Protein AF-A0A7K6ZAA9-F1 (afdb_monomer_lite)

Foldseek 3Di:
DDFDDDPPDPDTDDDDPVVCCPPPVVVVVVVCVVVDDDDDDPDPPPPPDDD

InterPro domains:
  IPR000953 Chromo/chromo shadow domain [PS50013] (1-43)
  IPR008251 Chromo shadow domain [PF01393] (1-40)
  IPR008251 Chromo shadow domain [SM00300] (1-41)
  IPR016197 Chromo-like domain superfamily [SSF54160] (1-41)
  IPR051219 Heterochromatin-associated chromo domain-containing protein [PTHR22812] (1-49)

Sequence (51 aa):
MFLMKWKNSDEADLVPAKEANIKCPQVVISFYEERLTWHSYPSEDDDKKED

Structure (mmCIF, N/CA/C/O backbone):
data_AF-A0A7K6ZAA9-F1
#
_entry.id   AF-A0A7K6ZAA9-F1
#
loop_
_atom_site.group_PDB
_atom_site.id
_atom_site.type_symbol
_atom_site.label_atom_id
_atom_site.label_alt_id
_atom_site.label_comp_id
_atom_site.label_asym_id
_atom_site.label_entity_id
_atom_site.label_seq_id
_atom_site.pdbx_PDB_ins_code
_atom_site.Cartn_x
_atom_site.Cartn_y
_atom_site.Cartn_z
_atom_site.occupancy
_atom_site.B_iso_or_equiv
_atom_site.auth_seq_id
_atom_site.auth_comp_id
_atom_site.auth_asym_id
_atom_site.auth_atom_id
_atom_site.pdbx_PDB_model_num
ATOM 1 N N . MET A 1 1 ? 2.327 6.709 -2.447 1.00 95.19 1 MET A N 1
ATOM 2 C CA . MET A 1 1 ? 1.255 6.630 -1.429 1.00 95.19 1 MET A CA 1
ATOM 3 C C . MET A 1 1 ? 0.612 5.259 -1.547 1.00 95.19 1 MET A C 1
ATOM 5 O O . MET A 1 1 ? 0.623 4.727 -2.650 1.00 95.19 1 MET A O 1
ATOM 9 N N . PHE A 1 2 ? 0.076 4.703 -0.466 1.00 97.69 2 PHE A N 1
ATOM 10 C CA . PHE A 1 2 ? -0.770 3.504 -0.503 1.00 97.69 2 PHE A CA 1
ATOM 11 C C . PHE A 1 2 ? -2.179 3.861 -0.043 1.00 97.69 2 PHE A C 1
ATOM 13 O O . PHE A 1 2 ? -2.320 4.694 0.847 1.00 97.69 2 PHE A O 1
ATOM 20 N N . LEU A 1 3 ? -3.199 3.232 -0.624 1.00 97.88 3 LEU A N 1
ATOM 21 C CA . LEU A 1 3 ? -4.552 3.249 -0.071 1.00 97.88 3 LEU A CA 1
ATOM 22 C C . 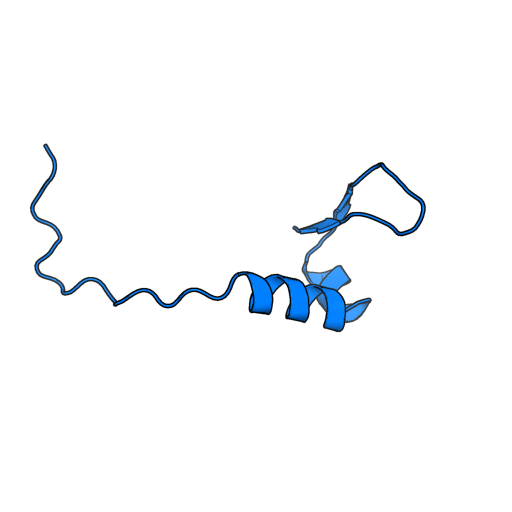LEU A 1 3 ? -4.661 2.093 0.929 1.00 97.88 3 LEU A C 1
ATOM 24 O O . LEU A 1 3 ? -4.630 0.928 0.533 1.00 97.88 3 LEU A O 1
ATOM 28 N N . MET A 1 4 ? -4.709 2.411 2.219 1.00 97.69 4 MET A N 1
ATOM 29 C CA . MET A 1 4 ? -4.669 1.443 3.311 1.00 97.69 4 MET A CA 1
ATOM 30 C C . MET A 1 4 ? -6.079 1.160 3.824 1.00 97.69 4 MET A C 1
ATOM 32 O O . MET A 1 4 ? -6.767 2.080 4.258 1.00 97.69 4 MET A O 1
ATOM 36 N N . LYS A 1 5 ? -6.483 -0.115 3.834 1.00 97.56 5 LYS A N 1
ATOM 37 C CA . LYS A 1 5 ? -7.659 -0.571 4.586 1.00 97.56 5 LYS A CA 1
ATOM 38 C C . LYS A 1 5 ? -7.231 -0.985 5.992 1.00 97.56 5 LYS A C 1
ATOM 40 O O . LYS A 1 5 ? -6.374 -1.858 6.148 1.00 97.56 5 LYS A O 1
ATOM 45 N N . TRP A 1 6 ? -7.847 -0.397 7.011 1.00 96.12 6 TRP A N 1
ATOM 46 C CA . TRP A 1 6 ? -7.544 -0.712 8.406 1.00 96.12 6 TRP A CA 1
ATOM 47 C C . TRP A 1 6 ? -8.391 -1.875 8.923 1.00 96.12 6 TRP A C 1
ATOM 49 O O . TRP A 1 6 ? -9.528 -2.089 8.507 1.00 96.12 6 TRP A O 1
ATOM 59 N N . LYS A 1 7 ? -7.843 -2.652 9.862 1.00 95.94 7 LYS A N 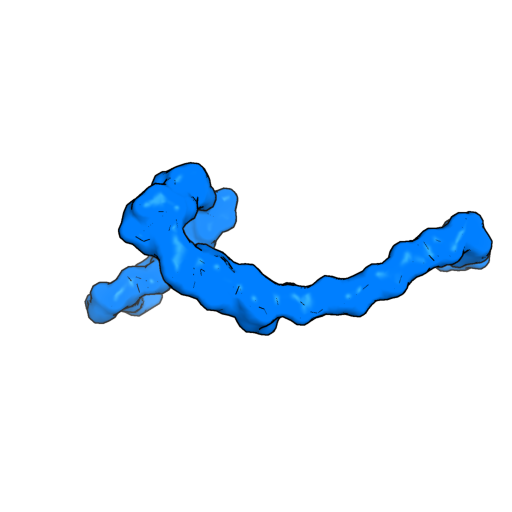1
ATOM 60 C CA . LYS A 1 7 ? -8.611 -3.716 10.520 1.00 95.94 7 LYS A CA 1
ATOM 61 C C . LYS A 1 7 ? -9.770 -3.098 11.298 1.00 95.94 7 LYS A C 1
ATOM 63 O O . LYS A 1 7 ? -9.558 -2.147 12.043 1.00 95.94 7 LYS A O 1
ATOM 68 N N . ASN A 1 8 ? -10.958 -3.686 11.167 1.00 97.06 8 ASN A N 1
ATOM 69 C CA . ASN A 1 8 ? -12.194 -3.221 11.807 1.00 97.06 8 ASN A CA 1
ATOM 70 C C . ASN A 1 8 ? -12.643 -1.811 11.377 1.00 97.06 8 ASN A C 1
ATOM 72 O O . ASN A 1 8 ? -13.425 -1.189 12.088 1.00 97.06 8 ASN A O 1
ATOM 76 N N . SER A 1 9 ? -12.158 -1.318 10.234 1.00 97.19 9 SER A N 1
ATOM 77 C CA . SER A 1 9 ? -12.666 -0.113 9.583 1.00 97.19 9 SER A CA 1
ATOM 78 C C . SER A 1 9 ? -13.056 -0.445 8.148 1.00 97.19 9 SER A C 1
ATOM 80 O O . SER A 1 9 ? -12.323 -1.142 7.437 1.00 97.19 9 SER A O 1
ATOM 82 N N . ASP A 1 10 ? -14.201 0.070 7.720 1.00 95.81 10 ASP A N 1
ATOM 83 C CA . ASP A 1 10 ? -14.615 0.021 6.318 1.00 95.81 10 ASP A CA 1
ATOM 84 C C . ASP A 1 10 ? -14.085 1.217 5.518 1.00 95.81 10 ASP A C 1
ATOM 86 O O . ASP A 1 10 ? -14.093 1.194 4.287 1.00 95.81 10 ASP A O 1
ATOM 90 N N . GLU A 1 11 ? -13.557 2.226 6.208 1.00 97.00 11 GLU A N 1
ATOM 91 C CA . GLU A 1 11 ? -12.924 3.389 5.600 1.00 97.00 11 GLU A CA 1
ATOM 92 C C . GLU A 1 11 ? -11.443 3.110 5.316 1.00 97.00 11 GLU A C 1
ATOM 94 O O . GLU A 1 11 ? -10.726 2.511 6.130 1.00 97.00 11 GLU A O 1
ATOM 99 N N . ALA A 1 12 ? -10.996 3.534 4.134 1.00 97.38 12 ALA A N 1
ATOM 100 C CA . ALA A 1 12 ? -9.617 3.417 3.688 1.00 97.38 12 ALA A CA 1
ATOM 101 C C . ALA A 1 12 ? -9.000 4.801 3.486 1.00 97.38 12 ALA A C 1
ATOM 103 O O . ALA A 1 12 ? -9.627 5.685 2.904 1.00 97.38 12 ALA A O 1
ATOM 104 N N . ASP A 1 13 ? -7.738 4.942 3.889 1.00 97.56 13 ASP A N 1
ATOM 105 C CA . ASP A 1 13 ? -7.022 6.218 3.877 1.00 97.56 13 ASP A CA 1
ATOM 106 C C . ASP A 1 13 ? -5.737 6.148 3.059 1.00 97.56 13 ASP A C 1
ATOM 108 O O . ASP A 1 13 ? -5.118 5.092 2.901 1.00 97.56 13 ASP A O 1
ATOM 112 N N . LEU A 1 14 ? -5.283 7.302 2.573 1.00 98.25 14 LEU A N 1
ATOM 113 C CA . LEU A 1 14 ? -3.987 7.412 1.916 1.00 98.25 14 LEU A CA 1
ATOM 114 C C . LEU A 1 14 ? -2.861 7.542 2.941 1.00 98.25 14 LEU A C 1
ATOM 116 O O . LEU A 1 14 ? -2.820 8.488 3.725 1.00 98.25 14 LEU A O 1
ATOM 120 N N . VAL A 1 15 ? -1.886 6.638 2.862 1.00 97.88 15 VAL A N 1
ATOM 121 C CA . VAL A 1 15 ? -0.697 6.639 3.722 1.00 97.88 15 VAL A CA 1
ATOM 122 C C . VAL A 1 15 ? 0.593 6.854 2.916 1.00 97.88 15 VAL A C 1
ATOM 124 O O . VAL A 1 15 ? 0.718 6.363 1.782 1.00 97.88 15 VAL A O 1
ATOM 127 N N . PRO A 1 16 ? 1.596 7.568 3.464 1.00 98.56 16 PRO A N 1
ATOM 128 C CA . PRO A 1 16 ? 2.913 7.667 2.846 1.00 98.56 16 PRO A CA 1
ATOM 129 C C . PRO A 1 16 ? 3.597 6.303 2.748 1.00 98.56 16 PRO A C 1
ATOM 131 O O . PRO A 1 16 ? 3.747 5.591 3.738 1.00 98.56 16 PRO A O 1
ATOM 134 N N . ALA A 1 17 ? 4.096 5.962 1.557 1.00 98.19 17 ALA A N 1
ATOM 135 C CA . ALA A 1 17 ? 4.784 4.687 1.335 1.00 98.19 17 ALA A CA 1
ATOM 136 C C . AL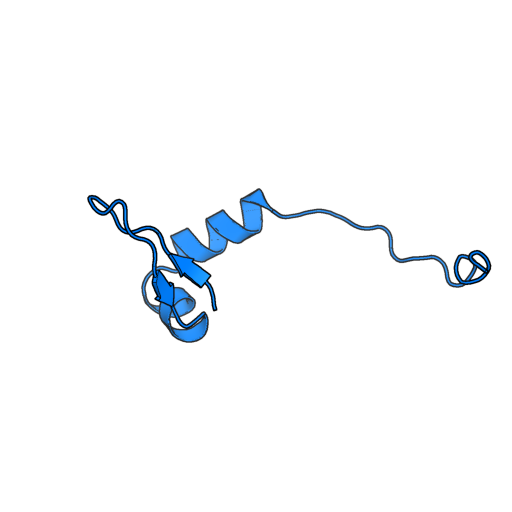A A 1 17 ? 6.011 4.534 2.250 1.00 98.19 17 ALA A C 1
ATOM 138 O O . ALA A 1 17 ? 6.222 3.479 2.836 1.00 98.19 17 ALA A O 1
ATOM 139 N N . LYS A 1 18 ? 6.766 5.623 2.459 1.00 98.38 18 LYS A N 1
ATOM 140 C CA . LYS A 1 18 ? 7.932 5.641 3.355 1.00 98.38 18 LYS A CA 1
ATOM 141 C C . LYS A 1 18 ? 7.586 5.203 4.782 1.00 98.38 18 LYS A C 1
ATOM 143 O O . LYS A 1 18 ? 8.394 4.544 5.423 1.00 98.38 18 LYS A O 1
ATOM 148 N N . GLU A 1 19 ? 6.406 5.565 5.272 1.00 98.25 19 GLU A N 1
ATOM 149 C CA . GLU A 1 19 ? 5.964 5.208 6.617 1.00 98.25 19 GLU A CA 1
ATOM 150 C C . GLU A 1 19 ? 5.481 3.755 6.684 1.00 98.25 19 GLU A C 1
ATOM 152 O O . GLU A 1 19 ? 5.888 3.017 7.582 1.00 98.25 19 GLU A O 1
ATOM 157 N N . ALA A 1 20 ? 4.687 3.319 5.700 1.00 98.38 20 ALA A N 1
ATOM 158 C CA . ALA A 1 20 ? 4.211 1.938 5.603 1.00 98.38 20 ALA A CA 1
ATOM 159 C C . ALA A 1 20 ? 5.370 0.929 5.502 1.00 98.38 20 ALA A C 1
ATOM 161 O O . ALA A 1 20 ? 5.357 -0.093 6.188 1.00 98.38 20 ALA A O 1
ATOM 162 N N . ASN A 1 21 ? 6.418 1.262 4.740 1.00 98.25 21 ASN A N 1
ATOM 163 C CA . ASN A 1 21 ? 7.620 0.434 4.600 1.00 98.25 21 ASN A CA 1
ATOM 164 C C . ASN A 1 21 ? 8.320 0.167 5.944 1.00 98.25 21 ASN A C 1
ATOM 166 O O . ASN A 1 21 ? 8.948 -0.874 6.106 1.00 98.25 21 ASN A O 1
ATOM 170 N N . ILE A 1 22 ? 8.226 1.100 6.899 1.00 98.44 22 ILE A N 1
ATOM 171 C CA . ILE A 1 22 ? 8.855 0.981 8.222 1.00 98.44 22 ILE A CA 1
ATOM 172 C C . ILE A 1 22 ? 7.901 0.308 9.216 1.00 98.44 22 ILE A C 1
ATOM 174 O O . ILE A 1 22 ? 8.312 -0.584 9.954 1.00 98.44 22 ILE A O 1
ATOM 178 N N . LYS A 1 23 ? 6.631 0.735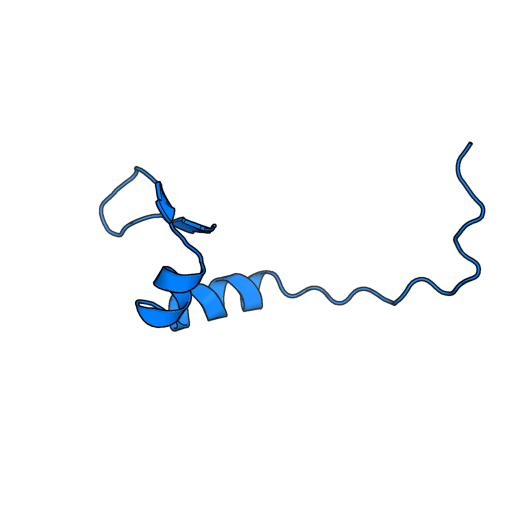 9.258 1.00 98.12 23 LYS A N 1
ATOM 179 C CA . LYS A 1 23 ? 5.671 0.298 10.286 1.00 98.12 23 LYS A CA 1
ATOM 180 C C . LYS A 1 23 ? 5.068 -1.082 10.021 1.00 98.12 23 LYS A C 1
ATOM 182 O O . LYS A 1 23 ? 4.800 -1.813 10.971 1.00 98.12 23 LYS A O 1
ATOM 187 N N . CYS A 1 24 ? 4.819 -1.437 8.761 1.00 97.38 24 CYS A N 1
ATOM 188 C CA . CYS A 1 24 ? 4.150 -2.686 8.387 1.00 97.38 24 CYS A CA 1
ATOM 189 C C . CYS A 1 24 ? 4.756 -3.324 7.119 1.00 97.38 24 CYS A C 1
ATOM 191 O O . CYS A 1 24 ? 4.037 -3.588 6.153 1.00 97.38 24 CYS A O 1
ATOM 193 N N . PRO A 1 25 ? 6.066 -3.643 7.118 1.00 98.31 25 PRO A N 1
ATOM 194 C CA . PRO A 1 25 ? 6.783 -4.089 5.920 1.00 98.31 25 PRO A CA 1
ATOM 195 C C . PRO A 1 25 ? 6.164 -5.323 5.255 1.00 98.31 25 PRO A C 1
ATOM 197 O O . PRO A 1 25 ? 6.073 -5.373 4.035 1.00 98.31 25 PRO A O 1
ATOM 200 N N . GLN A 1 26 ? 5.669 -6.291 6.034 1.00 98.50 26 GLN A N 1
ATOM 201 C CA . GLN A 1 26 ? 5.080 -7.522 5.489 1.00 98.50 26 GLN A CA 1
ATOM 202 C C . GLN A 1 26 ? 3.797 -7.272 4.684 1.00 98.50 26 GLN A C 1
ATOM 204 O O . GLN A 1 26 ? 3.550 -7.958 3.696 1.00 98.50 26 GLN A O 1
ATOM 209 N N . VAL A 1 27 ? 3.005 -6.258 5.056 1.00 97.75 27 VAL A N 1
ATOM 210 C CA . VAL A 1 27 ? 1.800 -5.872 4.302 1.00 97.75 27 VAL A CA 1
ATOM 211 C C . VAL A 1 27 ? 2.196 -5.276 2.954 1.00 97.75 27 VAL A C 1
ATOM 213 O O . VAL A 1 27 ? 1.602 -5.609 1.933 1.00 97.75 27 VAL A O 1
ATOM 216 N N . VAL A 1 28 ? 3.227 -4.428 2.946 1.00 98.19 28 VAL A N 1
ATOM 217 C CA . VAL A 1 28 ? 3.742 -3.814 1.717 1.00 98.19 28 VAL A CA 1
ATOM 218 C C . VAL A 1 28 ? 4.350 -4.866 0.787 1.00 98.19 28 VAL A C 1
ATOM 220 O O . VAL A 1 28 ? 4.076 -4.842 -0.409 1.00 98.19 28 VAL A O 1
ATOM 223 N N . ILE A 1 29 ? 5.141 -5.798 1.323 1.00 98.56 29 ILE A N 1
ATOM 224 C CA . ILE A 1 29 ? 5.751 -6.882 0.540 1.00 98.56 29 ILE A CA 1
ATOM 225 C C . ILE A 1 29 ? 4.660 -7.746 -0.098 1.00 98.56 29 ILE A C 1
ATOM 227 O O . ILE A 1 29 ? 4.644 -7.877 -1.318 1.00 98.56 29 ILE A O 1
ATOM 231 N N . SER A 1 30 ? 3.697 -8.225 0.697 1.00 98.31 30 SER A N 1
ATOM 232 C CA . SER A 1 30 ? 2.590 -9.057 0.195 1.00 98.31 30 SER A CA 1
ATOM 233 C C . SER A 1 30 ? 1.809 -8.348 -0.916 1.00 98.31 30 SER A C 1
ATOM 235 O O . SER A 1 30 ? 1.512 -8.937 -1.951 1.00 98.31 30 SER A O 1
ATOM 237 N N . PHE A 1 31 ? 1.535 -7.049 -0.744 1.00 97.44 31 PHE A N 1
ATOM 238 C CA . PHE A 1 31 ? 0.841 -6.243 -1.748 1.00 97.44 31 PHE A CA 1
ATOM 239 C C . PHE A 1 31 ? 1.558 -6.231 -3.107 1.00 97.44 31 PHE A C 1
ATOM 241 O O . PHE A 1 31 ? 0.886 -6.288 -4.144 1.00 97.44 31 PHE A O 1
ATOM 248 N N . TYR A 1 32 ? 2.893 -6.142 -3.106 1.00 97.75 32 TYR A N 1
ATOM 249 C CA . TYR A 1 32 ? 3.699 -6.178 -4.327 1.00 97.75 32 TYR A CA 1
ATOM 250 C C . TYR A 1 32 ? 3.846 -7.590 -4.896 1.00 97.75 32 TYR A C 1
ATOM 252 O O . TYR A 1 32 ? 3.759 -7.744 -6.111 1.00 97.75 32 TYR A O 1
ATOM 260 N N . GLU A 1 33 ? 4.024 -8.610 -4.056 1.00 97.62 33 GLU A N 1
ATOM 261 C CA . GLU A 1 33 ? 4.126 -10.008 -4.496 1.00 97.62 33 GLU A CA 1
ATOM 262 C C . GLU A 1 33 ? 2.857 -10.470 -5.225 1.00 97.62 33 GLU A C 1
ATOM 264 O O . GLU A 1 33 ? 2.947 -11.075 -6.291 1.00 97.62 33 GLU A O 1
ATOM 269 N N . GLU A 1 34 ? 1.674 -10.100 -4.726 1.00 96.75 34 GLU A N 1
ATOM 270 C CA . GLU A 1 34 ? 0.383 -10.388 -5.373 1.00 96.75 34 GLU A CA 1
ATOM 271 C C . GLU A 1 34 ? 0.219 -9.733 -6.756 1.00 96.75 34 GLU A C 1
ATOM 273 O O . GLU A 1 34 ? -0.620 -10.158 -7.550 1.00 96.75 34 GLU A O 1
ATOM 278 N N . ARG A 1 35 ? 0.977 -8.667 -7.034 1.00 94.25 35 ARG A N 1
ATOM 279 C CA . ARG A 1 35 ? 0.872 -7.844 -8.253 1.00 94.25 35 ARG A CA 1
ATOM 280 C C . ARG A 1 35 ? 2.093 -7.967 -9.155 1.00 94.25 35 ARG A C 1
ATOM 282 O O . ARG A 1 35 ? 2.201 -7.220 -10.125 1.00 94.25 35 ARG A O 1
ATOM 289 N N . LEU A 1 36 ? 3.019 -8.867 -8.836 1.00 94.81 36 LEU A N 1
ATOM 290 C CA . LEU A 1 36 ? 4.237 -9.041 -9.607 1.00 94.81 36 LEU A CA 1
ATOM 291 C C . LEU A 1 36 ? 3.899 -9.631 -10.983 1.00 94.81 36 LEU A C 1
ATOM 293 O O . LEU A 1 36 ? 3.495 -10.787 -11.096 1.00 94.81 36 LEU A O 1
ATOM 297 N N . THR A 1 37 ? 4.094 -8.842 -12.035 1.00 92.88 37 THR A N 1
ATOM 298 C CA . THR A 1 37 ? 3.952 -9.273 -13.428 1.00 92.88 37 THR A CA 1
ATOM 299 C C . THR A 1 37 ? 5.281 -9.128 -14.158 1.00 92.88 37 THR A C 1
ATOM 301 O O . THR A 1 37 ? 6.012 -8.157 -13.972 1.00 92.88 37 THR A O 1
ATOM 304 N N . TRP A 1 38 ? 5.604 -10.107 -15.003 1.00 91.81 38 TRP A N 1
ATOM 305 C CA . TRP A 1 38 ? 6.784 -10.057 -15.861 1.00 91.81 38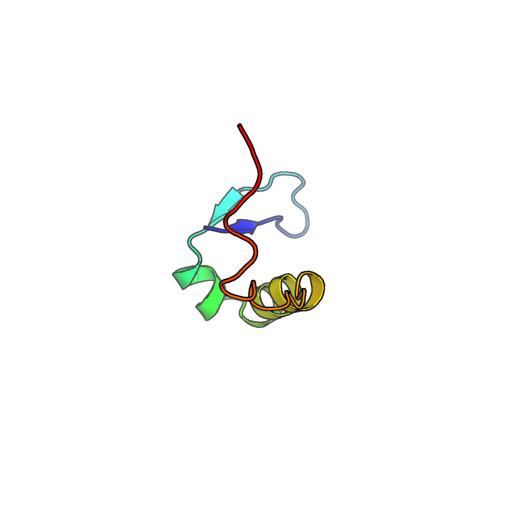 TRP A CA 1
ATOM 306 C C . TRP A 1 38 ? 6.380 -9.490 -17.216 1.00 91.81 38 TRP A C 1
ATOM 308 O O . TRP A 1 38 ? 5.563 -10.085 -17.916 1.00 91.81 38 TRP A O 1
ATOM 318 N N . HIS A 1 39 ? 6.954 -8.350 -17.583 1.00 86.94 39 HIS A N 1
ATOM 319 C CA . HIS A 1 39 ? 6.849 -7.820 -18.936 1.00 86.94 39 HIS A CA 1
ATOM 320 C C . HIS A 1 39 ? 8.138 -8.146 -19.682 1.00 86.94 39 HIS A C 1
ATOM 322 O O . HIS A 1 39 ? 9.234 -7.911 -19.169 1.00 86.94 39 HIS A O 1
ATOM 328 N N . SER A 1 40 ? 8.015 -8.699 -20.886 1.00 84.25 40 SER A N 1
ATOM 329 C CA . SER A 1 40 ? 9.118 -8.704 -21.841 1.00 84.25 40 SER A CA 1
ATOM 330 C C . SER A 1 40 ? 9.500 -7.250 -22.108 1.00 84.25 40 SER A C 1
ATOM 332 O O . SER A 1 40 ? 8.621 -6.413 -22.317 1.00 84.25 40 SER A O 1
ATOM 334 N N . TYR A 1 41 ? 10.795 -6.938 -22.082 1.00 79.88 41 TYR A N 1
ATOM 335 C CA . TYR A 1 41 ? 11.249 -5.646 -22.580 1.00 79.88 41 TYR A CA 1
ATOM 336 C C . TYR A 1 41 ? 10.784 -5.514 -24.033 1.00 79.88 41 TYR A C 1
ATOM 338 O O . TYR A 1 41 ? 10.951 -6.483 -24.782 1.00 79.88 41 TYR A O 1
ATOM 346 N N . PRO A 1 42 ? 10.188 -4.376 -24.429 1.00 70.62 42 PRO A N 1
ATOM 347 C CA . PRO A 1 42 ? 9.919 -4.140 -25.835 1.00 70.62 42 PRO A CA 1
ATOM 348 C C . PRO A 1 42 ? 11.253 -4.253 -26.571 1.00 70.62 42 PRO A C 1
ATOM 350 O O . PRO A 1 42 ? 12.228 -3.580 -26.229 1.00 70.62 42 PRO A O 1
ATOM 353 N N . SER A 1 43 ? 11.321 -5.175 -27.526 1.00 70.00 43 SER A N 1
ATOM 354 C CA . SER A 1 43 ? 12.356 -5.140 -28.550 1.00 70.00 43 SER A CA 1
ATOM 355 C C . SER A 1 43 ? 12.274 -3.771 -29.224 1.00 70.00 43 SER A C 1
ATOM 357 O O . SER A 1 43 ? 11.173 -3.308 -29.509 1.00 70.00 43 SER A O 1
ATOM 359 N N . GLU A 1 44 ? 13.418 -3.132 -29.487 1.00 65.38 44 GLU A N 1
ATOM 360 C CA . GLU A 1 44 ? 13.524 -1.788 -30.097 1.00 65.38 44 GLU A CA 1
ATOM 361 C C . GLU A 1 44 ? 12.792 -1.646 -31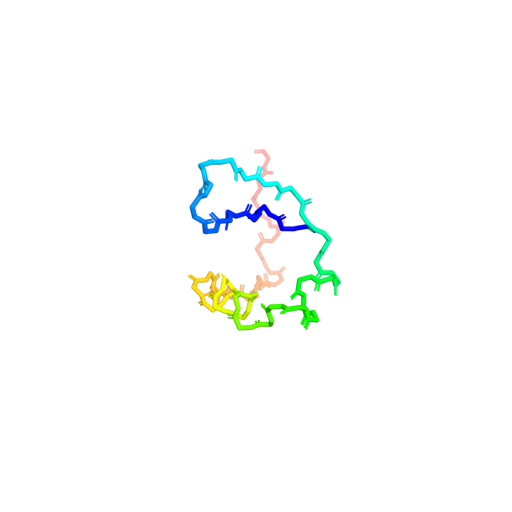.459 1.00 65.38 44 GLU A C 1
ATOM 363 O O . GLU A 1 44 ? 12.718 -0.558 -32.021 1.00 65.38 44 GLU A O 1
ATOM 368 N N . ASP A 1 45 ? 12.219 -2.734 -31.982 1.00 61.97 45 ASP A N 1
ATOM 369 C CA . ASP A 1 45 ? 11.486 -2.818 -33.243 1.00 61.97 45 ASP A CA 1
ATOM 370 C C . ASP A 1 45 ? 9.965 -2.550 -33.140 1.00 61.97 45 ASP A C 1
ATOM 372 O O . ASP A 1 45 ? 9.321 -2.387 -34.179 1.00 61.97 45 ASP A O 1
ATOM 376 N N . ASP A 1 46 ? 9.370 -2.472 -31.939 1.00 60.25 46 ASP A N 1
ATOM 377 C CA . ASP A 1 46 ? 7.904 -2.325 -31.773 1.00 60.25 46 ASP A CA 1
ATOM 378 C C . ASP A 1 46 ? 7.385 -0.865 -31.773 1.00 60.25 46 ASP A C 1
ATOM 380 O O . ASP A 1 46 ? 6.176 -0.642 -31.769 1.00 60.25 46 ASP A O 1
ATOM 384 N N . ASP A 1 47 ? 8.254 0.149 -31.894 1.00 59.59 47 ASP A N 1
ATOM 385 C CA . ASP A 1 47 ? 7.878 1.584 -31.933 1.00 59.59 47 ASP A CA 1
ATOM 386 C C . ASP A 1 47 ? 7.300 2.064 -33.291 1.00 59.59 47 ASP A C 1
ATOM 388 O O . ASP A 1 47 ? 7.254 3.258 -33.598 1.00 59.59 47 ASP A O 1
ATOM 392 N N . LYS A 1 48 ? 6.831 1.149 -34.147 1.00 59.78 48 LYS A N 1
ATOM 393 C CA . LYS A 1 48 ? 6.158 1.488 -35.414 1.00 59.78 48 LYS A CA 1
ATOM 394 C C . LYS A 1 48 ? 4.823 0.778 -35.549 1.00 59.78 48 LYS A C 1
ATOM 396 O O . LYS A 1 48 ? 4.676 -0.095 -36.403 1.00 59.78 48 LYS A O 1
ATOM 401 N N . LYS A 1 49 ? 3.844 1.196 -34.750 1.00 56.16 49 LYS A N 1
ATOM 402 C CA . LYS A 1 49 ? 2.421 1.238 -35.123 1.00 56.16 49 LYS A CA 1
ATOM 403 C C . LYS A 1 49 ? 1.627 1.886 -33.996 1.00 56.16 49 LYS A C 1
ATOM 405 O O . LYS A 1 49 ? 1.408 1.251 -32.977 1.00 56.16 49 LYS A O 1
ATOM 410 N N . GLU A 1 50 ? 1.205 3.126 -34.217 1.00 47.56 50 GLU A N 1
ATOM 411 C CA . GLU A 1 50 ? -0.205 3.542 -34.177 1.00 47.56 50 GLU A CA 1
ATOM 412 C C . GLU A 1 50 ? -0.287 5.036 -34.559 1.00 47.56 50 GLU A C 1
ATOM 414 O O . GLU A 1 50 ? 0.173 5.901 -33.817 1.00 47.56 50 GLU A O 1
ATOM 419 N N . ASP A 1 51 ? -0.803 5.287 -35.774 1.00 41.47 51 ASP A N 1
ATOM 420 C CA . ASP A 1 51 ? -1.438 6.545 -36.210 1.00 41.47 51 ASP A CA 1
ATOM 421 C C . ASP A 1 51 ? -2.911 6.546 -35.762 1.00 41.47 51 ASP A C 1
ATOM 423 O O . ASP A 1 51 ? -3.537 5.458 -35.841 1.00 41.47 51 ASP A O 1
#

pLDDT: mean 88.96, std 15.55, range [41.47, 98.56]

Organism: Alca torda (NCBI:txid28689)

Radius of gyration: 17.48 Å; chains: 1; bounding box: 28×18×48 Å

Secondary structure (DSSP, 8-state):
-EEEEPTT-S-EEEE-HHHHHHH-HHHHHHHHHTT--PPPPPPTT------